Protein AF-A0A2V5LT41-F1 (afdb_monomer_lite)

Secondary structure (DSSP, 8-state):
-HHHHHHT-HHHHHHHHHHHTTSSSS--HHHHHH-GGGGGGTT-HHHHHHHHHHS-------

Structure (mmCIF, N/CA/C/O backbone):
data_AF-A0A2V5LT41-F1
#
_entry.id   AF-A0A2V5LT41-F1
#
loop_
_atom_site.group_PDB
_atom_site.id
_atom_site.type_symbol
_atom_site.label_atom_id
_atom_site.label_alt_id
_atom_site.label_comp_id
_atom_site.label_asym_id
_atom_site.label_entity_id
_atom_site.label_seq_id
_atom_site.pdbx_PDB_ins_code
_atom_site.Cartn_x
_atom_site.Cartn_y
_atom_site.Cartn_z
_atom_site.occupancy
_atom_site.B_iso_or_equiv
_atom_site.auth_seq_id
_atom_site.auth_comp_id
_atom_site.auth_asym_id
_atom_site.auth_atom_id
_atom_site.pdbx_PDB_model_num
ATOM 1 N N . ALA A 1 1 ? 1.191 4.395 9.416 1.00 70.06 1 ALA A N 1
ATOM 2 C CA . ALA A 1 1 ? 0.567 3.780 8.219 1.00 70.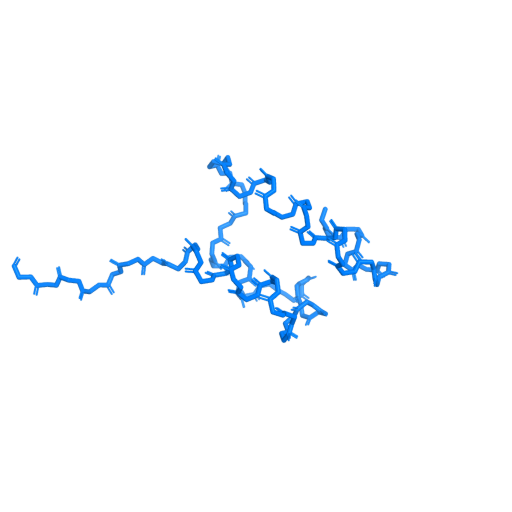06 1 ALA A CA 1
ATOM 3 C C . ALA A 1 1 ? -0.314 2.566 8.560 1.00 70.06 1 ALA A C 1
ATOM 5 O O . ALA A 1 1 ? -1.516 2.697 8.423 1.00 70.06 1 ALA A O 1
ATOM 6 N N . ILE A 1 2 ? 0.223 1.446 9.072 1.00 75.19 2 ILE A N 1
ATOM 7 C CA . ILE A 1 2 ? -0.544 0.194 9.324 1.00 75.19 2 ILE A CA 1
ATOM 8 C C . ILE A 1 2 ? -1.770 0.396 10.237 1.00 75.19 2 ILE A C 1
ATOM 10 O O . ILE A 1 2 ? -2.848 -0.105 9.943 1.00 75.19 2 ILE A O 1
ATOM 14 N N . ILE A 1 3 ? -1.625 1.185 11.310 1.00 75.25 3 ILE A N 1
ATOM 15 C CA . ILE A 1 3 ? -2.728 1.507 12.235 1.00 75.25 3 ILE A CA 1
ATOM 16 C C . ILE A 1 3 ? -3.897 2.173 11.487 1.00 75.25 3 ILE A C 1
ATOM 18 O O . ILE A 1 3 ? -5.039 1.780 11.685 1.00 75.25 3 ILE A O 1
ATOM 22 N N . TYR A 1 4 ? -3.604 3.106 10.574 1.00 74.50 4 TYR A N 1
ATOM 23 C CA . TYR A 1 4 ? -4.611 3.791 9.754 1.00 74.50 4 TYR A CA 1
ATOM 24 C C . TYR A 1 4 ? -5.262 2.868 8.722 1.00 74.50 4 TYR A C 1
ATOM 26 O O . TYR A 1 4 ? -6.446 2.992 8.429 1.00 74.50 4 TYR A O 1
ATOM 34 N N . THR A 1 5 ? -4.507 1.898 8.202 1.00 74.94 5 THR A N 1
ATOM 35 C CA . THR A 1 5 ? -5.052 0.861 7.321 1.00 74.94 5 THR A CA 1
ATOM 36 C C . THR A 1 5 ? -6.058 -0.031 8.052 1.00 74.94 5 THR A C 1
ATOM 38 O O . THR A 1 5 ? -7.054 -0.437 7.463 1.00 74.94 5 THR A O 1
ATOM 41 N N . TRP A 1 6 ? -5.843 -0.310 9.341 1.00 75.12 6 TRP A N 1
ATOM 42 C CA . TRP A 1 6 ? -6.768 -1.115 10.148 1.00 75.12 6 TRP A CA 1
ATOM 43 C C . TRP A 1 6 ? -7.991 -0.337 10.643 1.00 75.12 6 TRP A C 1
ATOM 45 O O . TRP A 1 6 ? -9.034 -0.944 10.867 1.00 75.12 6 TRP A O 1
ATOM 55 N N . THR A 1 7 ? -7.895 0.988 10.788 1.00 80.00 7 THR A N 1
ATOM 56 C CA . THR A 1 7 ? -9.037 1.847 11.150 1.00 80.00 7 THR A CA 1
ATOM 57 C C . THR A 1 7 ? -9.879 2.285 9.947 1.00 80.00 7 THR A C 1
ATOM 59 O O . THR A 1 7 ? -10.906 2.931 10.134 1.00 80.00 7 THR A O 1
ATOM 62 N N . GLY A 1 8 ? -9.480 1.922 8.719 1.00 76.56 8 GLY A N 1
ATOM 63 C CA . GLY A 1 8 ? -10.164 2.309 7.477 1.00 76.56 8 GLY A CA 1
ATOM 64 C C . GLY A 1 8 ? -9.865 3.742 7.017 1.00 76.56 8 GLY A C 1
ATOM 65 O O . GLY A 1 8 ? -10.496 4.247 6.088 1.00 76.56 8 GLY A O 1
ATOM 66 N N . GLU A 1 9 ? -8.892 4.410 7.636 1.00 84.19 9 GLU A N 1
ATOM 67 C CA . GLU A 1 9 ? -8.464 5.769 7.297 1.00 84.19 9 GLU A CA 1
ATOM 68 C C . GLU A 1 9 ? -7.440 5.747 6.150 1.00 84.19 9 GLU A C 1
ATOM 70 O O . GLU A 1 9 ? -6.270 6.116 6.293 1.00 84.19 9 GLU A O 1
ATOM 75 N N . ASN A 1 10 ? -7.895 5.303 4.976 1.00 82.06 10 ASN A N 1
ATOM 76 C CA . ASN A 1 10 ? -7.040 5.025 3.819 1.00 82.06 10 ASN A CA 1
ATOM 77 C C . ASN A 1 10 ? -6.222 6.243 3.361 1.00 82.06 10 ASN A C 1
ATOM 79 O O . ASN A 1 10 ? -5.027 6.117 3.093 1.00 82.06 10 ASN A O 1
ATOM 83 N N . ASN A 1 11 ? -6.820 7.439 3.354 1.00 83.75 11 ASN A N 1
ATOM 84 C CA . ASN A 1 11 ? -6.126 8.671 2.961 1.00 83.75 11 ASN A CA 1
AT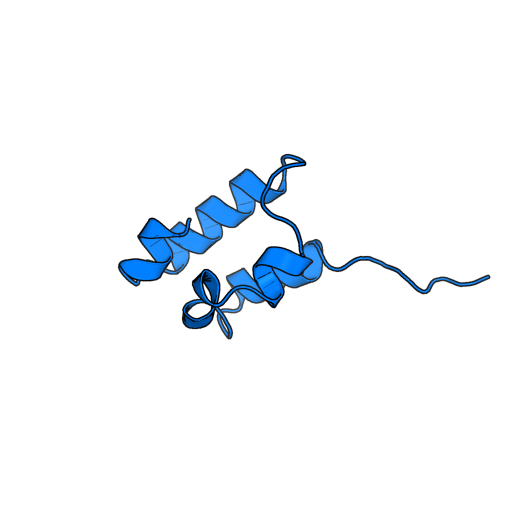OM 85 C C . ASN A 1 11 ? -4.943 8.995 3.889 1.00 83.75 11 ASN A C 1
ATOM 87 O O . ASN A 1 11 ? -3.854 9.315 3.412 1.00 83.75 11 ASN A O 1
ATOM 91 N N . LEU A 1 12 ? -5.126 8.851 5.207 1.00 85.88 12 LEU A N 1
ATOM 92 C CA . LEU A 1 12 ? -4.072 9.090 6.199 1.00 85.88 12 LEU A CA 1
ATOM 93 C C . LEU A 1 12 ? -2.989 8.010 6.138 1.00 85.88 12 LEU A C 1
ATOM 95 O O . LEU A 1 12 ? -1.802 8.300 6.313 1.00 85.88 12 LEU A O 1
ATOM 99 N N . ALA A 1 13 ? -3.369 6.765 5.834 1.00 86.44 13 ALA A N 1
ATOM 100 C CA . ALA A 1 13 ? -2.413 5.691 5.594 1.00 86.44 13 ALA A CA 1
ATOM 101 C C . ALA A 1 13 ? -1.503 6.001 4.392 1.00 86.44 13 ALA A C 1
ATOM 103 O O . ALA A 1 13 ? -0.288 5.812 4.487 1.00 86.44 13 ALA A O 1
ATOM 104 N N . ILE A 1 14 ? -2.071 6.518 3.298 1.00 85.69 14 ILE A N 1
ATOM 105 C CA . ILE A 1 14 ? -1.349 6.886 2.070 1.00 85.69 14 ILE A CA 1
ATOM 106 C C . ILE A 1 14 ? -0.423 8.082 2.301 1.00 85.69 14 ILE A C 1
ATOM 108 O O . ILE A 1 14 ? 0.729 8.044 1.871 1.00 85.69 14 ILE A O 1
ATOM 112 N N . GLU A 1 15 ? -0.874 9.115 3.012 1.00 87.38 15 GLU A N 1
ATOM 113 C CA . GLU A 1 15 ? -0.037 10.274 3.345 1.00 87.38 15 GLU A CA 1
ATOM 114 C C . GLU A 1 15 ? 1.178 9.865 4.193 1.00 87.38 15 GLU A C 1
ATOM 116 O O . GLU A 1 15 ? 2.321 10.220 3.893 1.00 87.38 15 GLU A O 1
ATOM 121 N N . GLN A 1 16 ? 0.947 9.024 5.203 1.00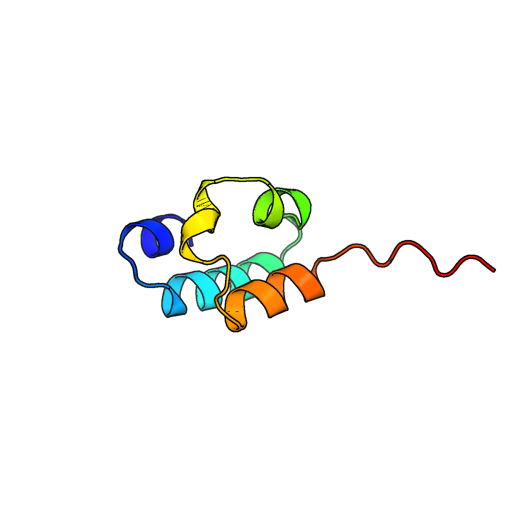 86.62 16 GLN A N 1
ATOM 122 C CA . GLN A 1 16 ? 2.008 8.434 6.014 1.00 86.62 16 GLN A CA 1
ATOM 123 C C . GLN A 1 16 ? 2.979 7.592 5.182 1.00 86.62 16 GLN A C 1
ATOM 125 O O . GLN A 1 16 ? 4.191 7.698 5.362 1.00 86.62 16 GLN A O 1
ATOM 130 N N . LEU A 1 17 ? 2.472 6.766 4.264 1.00 85.81 17 LEU A N 1
ATOM 131 C CA . LEU A 1 17 ? 3.319 6.000 3.354 1.00 85.81 17 LEU A CA 1
ATOM 132 C C . LEU A 1 17 ? 4.180 6.935 2.499 1.00 85.81 17 LEU A C 1
ATOM 134 O O . LEU A 1 17 ? 5.394 6.765 2.468 1.00 85.81 17 LEU A O 1
ATOM 138 N N . ALA A 1 18 ? 3.595 7.962 1.885 1.00 85.00 18 ALA A N 1
ATOM 139 C CA . ALA A 1 18 ? 4.316 8.925 1.054 1.00 85.00 18 ALA A CA 1
ATOM 140 C C . ALA A 1 18 ? 5.435 9.666 1.811 1.00 85.00 18 ALA A C 1
ATOM 142 O O . ALA A 1 18 ? 6.475 9.980 1.225 1.00 85.00 18 ALA A O 1
ATOM 143 N N . ALA A 1 19 ? 5.253 9.924 3.109 1.00 85.19 19 ALA A N 1
ATOM 144 C CA . ALA A 1 19 ? 6.285 10.517 3.953 1.00 85.19 19 ALA A CA 1
ATOM 145 C C . ALA A 1 19 ? 7.434 9.536 4.242 1.00 85.19 19 ALA A C 1
ATOM 147 O O . ALA A 1 19 ? 8.602 9.908 4.124 1.00 85.19 19 ALA A O 1
ATOM 148 N N . VAL A 1 20 ? 7.120 8.280 4.582 1.00 82.75 20 VAL A N 1
ATOM 149 C CA . VAL A 1 20 ? 8.127 7.299 5.025 1.00 82.75 20 VAL A CA 1
ATOM 150 C C . VAL A 1 20 ? 8.902 6.682 3.856 1.00 82.75 20 VAL A C 1
ATOM 152 O O . VAL A 1 20 ? 10.086 6.400 4.009 1.00 82.75 20 VAL A O 1
ATOM 155 N N . ILE A 1 21 ? 8.302 6.535 2.668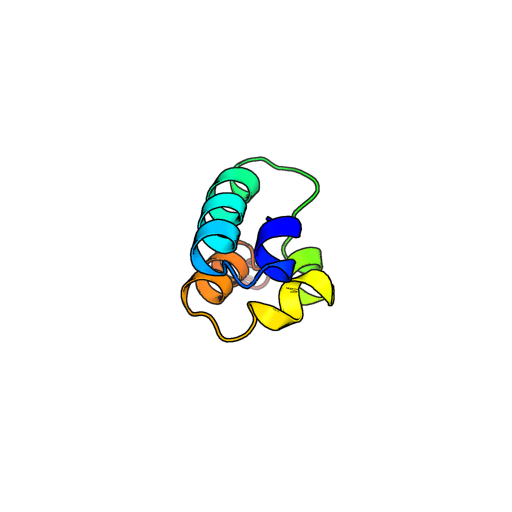 1.00 80.62 21 ILE A N 1
ATOM 156 C CA . ILE A 1 21 ? 8.991 5.975 1.484 1.00 80.62 21 ILE A CA 1
ATOM 157 C C . ILE A 1 21 ? 10.159 6.842 0.992 1.00 80.62 21 ILE A C 1
ATOM 159 O O . ILE A 1 21 ? 11.025 6.352 0.272 1.00 80.62 21 ILE A O 1
ATOM 163 N N . ARG A 1 22 ? 10.192 8.132 1.360 1.00 76.25 22 ARG A N 1
ATOM 164 C CA . ARG A 1 22 ? 11.311 9.034 1.040 1.00 76.25 22 ARG A CA 1
ATOM 165 C C . ARG A 1 22 ? 12.584 8.657 1.789 1.00 76.25 22 ARG A C 1
ATOM 167 O O . ARG A 1 22 ? 13.668 9.076 1.392 1.00 76.25 22 ARG A O 1
ATOM 174 N N . GLN A 1 23 ? 12.455 7.888 2.864 1.00 73.81 23 GLN A N 1
ATOM 175 C CA . GLN A 1 23 ? 13.566 7.459 3.685 1.00 73.81 23 GLN A CA 1
ATOM 176 C C . GLN A 1 23 ? 13.863 5.986 3.379 1.00 73.81 23 GLN A C 1
ATOM 178 O O . GLN A 1 23 ? 12.982 5.140 3.549 1.00 73.81 23 GLN A O 1
ATOM 183 N N . PRO A 1 24 ? 15.082 5.643 2.922 1.00 63.97 24 PRO A N 1
ATOM 184 C CA . PRO A 1 24 ? 15.452 4.248 2.737 1.00 63.97 24 PRO A CA 1
ATOM 185 C C . PRO A 1 24 ? 15.341 3.534 4.088 1.00 63.97 24 PRO A C 1
ATOM 187 O O . PRO A 1 24 ? 15.993 3.908 5.062 1.00 63.97 24 PRO A O 1
ATOM 190 N N . GLY A 1 25 ? 14.458 2.542 4.162 1.00 70.81 25 GLY A N 1
ATOM 191 C CA . GLY A 1 25 ? 14.078 1.917 5.420 1.00 70.81 25 GLY A CA 1
ATOM 192 C C . GLY A 1 25 ? 13.241 0.658 5.225 1.00 70.81 25 GLY A C 1
ATOM 193 O O . GLY A 1 25 ? 13.315 -0.022 4.207 1.00 70.81 25 GLY A O 1
ATOM 194 N N . TYR A 1 26 ? 12.436 0.342 6.235 1.00 69.81 26 TYR A N 1
ATOM 195 C CA . TYR A 1 26 ? 11.683 -0.911 6.336 1.00 69.81 26 TYR A CA 1
ATOM 196 C C . TYR A 1 26 ? 10.578 -1.085 5.274 1.00 69.81 26 TYR A C 1
ATOM 198 O O . TYR A 1 26 ? 10.174 -2.209 4.968 1.00 69.81 26 TYR A O 1
ATOM 206 N N . LEU A 1 27 ? 10.083 0.019 4.707 1.00 78.06 27 LEU A N 1
ATOM 207 C CA . LEU A 1 27 ? 9.048 0.020 3.675 1.00 78.06 27 LEU A CA 1
ATOM 208 C C . LEU A 1 27 ? 9.687 -0.064 2.287 1.00 78.06 27 LEU A C 1
ATOM 210 O O . LEU A 1 27 ? 10.107 0.937 1.716 1.00 78.06 27 LEU A O 1
ATOM 214 N N . SER A 1 28 ? 9.748 -1.282 1.752 1.00 80.31 28 SER A N 1
ATOM 215 C CA . SER A 1 28 ? 10.198 -1.559 0.388 1.00 80.31 28 SER A CA 1
ATOM 216 C C . SER A 1 28 ? 9.021 -1.871 -0.538 1.00 80.31 28 SER A C 1
ATOM 218 O O . SER A 1 28 ? 7.944 -2.272 -0.088 1.00 80.31 28 SER A O 1
ATOM 220 N N . TYR A 1 29 ? 9.249 -1.761 -1.850 1.00 82.69 29 TYR A N 1
ATOM 221 C CA . TYR A 1 29 ? 8.288 -2.179 -2.878 1.00 82.69 29 TYR A CA 1
ATOM 222 C C . TYR A 1 29 ? 7.746 -3.593 -2.640 1.00 82.69 29 TYR A C 1
ATOM 224 O O . TYR A 1 29 ? 6.536 -3.813 -2.662 1.00 82.69 29 TYR A O 1
ATOM 232 N N . GLY A 1 30 ? 8.641 -4.548 -2.362 1.00 83.88 30 GLY A N 1
ATOM 233 C CA . GLY A 1 30 ? 8.255 -5.933 -2.101 1.00 83.88 30 GLY A CA 1
ATOM 234 C C . GLY A 1 30 ? 7.331 -6.048 -0.893 1.00 83.88 30 GLY A C 1
ATOM 235 O O . GLY A 1 30 ? 6.367 -6.804 -0.932 1.00 83.88 30 GLY A O 1
ATOM 236 N N . ARG A 1 31 ? 7.561 -5.242 0.148 1.00 85.75 31 ARG A N 1
ATOM 237 C CA . ARG A 1 31 ? 6.711 -5.251 1.333 1.00 85.75 31 ARG A CA 1
ATOM 238 C C . ARG A 1 31 ? 5.306 -4.731 1.037 1.00 85.75 31 ARG A C 1
ATOM 240 O O . ARG A 1 31 ? 4.339 -5.406 1.368 1.00 85.75 31 ARG A O 1
ATOM 247 N N . LEU A 1 32 ? 5.204 -3.582 0.367 1.00 86.06 32 LEU A N 1
ATOM 248 C CA . LEU A 1 32 ? 3.914 -2.989 -0.001 1.00 86.06 32 LEU A CA 1
ATOM 249 C C . LEU A 1 32 ? 3.100 -3.906 -0.921 1.00 86.06 32 LEU A C 1
ATOM 251 O O . LEU A 1 32 ? 1.879 -3.974 -0.815 1.00 86.06 32 LEU A O 1
ATOM 255 N N . LYS A 1 33 ? 3.778 -4.644 -1.806 1.00 84.88 33 LYS A N 1
ATOM 256 C CA . LYS A 1 33 ? 3.117 -5.526 -2.768 1.00 84.88 33 LYS A CA 1
ATOM 257 C C . LYS A 1 33 ? 2.741 -6.895 -2.204 1.00 84.88 33 LYS A C 1
ATOM 259 O O . LYS A 1 33 ? 1.739 -7.449 -2.639 1.00 84.88 33 LYS A O 1
ATOM 264 N N . LEU A 1 34 ? 3.525 -7.450 -1.278 1.00 86.25 34 LEU A N 1
ATOM 265 C CA . LEU A 1 34 ? 3.371 -8.841 -0.832 1.00 86.25 34 LEU A CA 1
ATOM 266 C C . LEU A 1 34 ? 2.711 -8.986 0.542 1.00 86.25 34 LEU A C 1
ATOM 268 O O . LEU A 1 34 ? 2.124 -10.033 0.805 1.00 86.25 34 LEU A O 1
ATOM 272 N N . HIS A 1 35 ? 2.788 -7.983 1.423 1.00 85.75 35 HIS A N 1
ATOM 273 C CA . HIS A 1 35 ? 2.211 -8.123 2.761 1.00 85.75 35 HIS A CA 1
ATOM 274 C C . HIS A 1 35 ? 0.694 -7.875 2.780 1.00 85.75 35 HIS A C 1
ATOM 276 O O . HIS A 1 35 ? 0.234 -6.893 2.193 1.00 85.75 35 HIS A O 1
ATOM 282 N N . PRO A 1 36 ? -0.069 -8.702 3.525 1.00 85.75 36 PRO A N 1
ATOM 283 C CA . PRO A 1 36 ? -1.525 -8.585 3.634 1.00 85.75 36 PRO A CA 1
ATOM 284 C C . PRO A 1 36 ? -1.975 -7.353 4.428 1.00 85.75 36 PRO A C 1
ATOM 286 O O . PRO A 1 36 ? -3.122 -6.935 4.336 1.00 85.75 36 PRO A O 1
ATOM 289 N N . GLU A 1 37 ? -1.070 -6.727 5.187 1.00 84.44 37 GLU A N 1
ATOM 290 C CA . GLU A 1 37 ? -1.351 -5.498 5.942 1.00 84.44 37 GLU A CA 1
ATOM 291 C C . GLU A 1 37 ? -1.817 -4.339 5.039 1.00 84.44 37 GLU A C 1
ATOM 293 O O . GLU A 1 37 ? -2.484 -3.427 5.517 1.00 84.44 37 GLU A O 1
ATOM 298 N N . TRP A 1 38 ? -1.514 -4.409 3.737 1.00 85.88 38 TRP A N 1
ATOM 299 C CA . TRP A 1 38 ? -1.881 -3.417 2.726 1.00 85.88 38 TRP A CA 1
ATOM 300 C C . TRP A 1 38 ? -3.051 -3.840 1.836 1.00 85.88 38 TRP A C 1
ATOM 302 O O . TRP A 1 38 ? -3.451 -3.059 0.976 1.00 85.88 38 TRP A O 1
ATOM 312 N N . ASP A 1 39 ? -3.613 -5.039 2.030 1.00 86.25 39 ASP A N 1
ATOM 313 C CA . ASP A 1 39 ? -4.756 -5.527 1.247 1.00 86.25 39 ASP A CA 1
ATOM 314 C C . ASP A 1 39 ? -5.918 -4.513 1.194 1.00 86.25 39 ASP A C 1
ATOM 316 O O . ASP A 1 39 ? -6.442 -4.309 0.100 1.00 86.25 39 ASP A O 1
ATOM 320 N N . PRO A 1 40 ? -6.274 -3.793 2.285 1.00 84.81 40 PRO A N 1
ATOM 321 C CA . PRO A 1 40 ? -7.345 -2.791 2.245 1.00 84.81 40 PRO A CA 1
ATOM 322 C C . PRO A 1 40 ? -7.046 -1.547 1.396 1.00 84.81 40 PRO A C 1
ATOM 324 O O . PRO A 1 40 ? -7.970 -0.825 1.034 1.00 84.81 40 PRO A O 1
ATOM 327 N N . LEU A 1 41 ? -5.771 -1.269 1.100 1.00 84.50 41 LEU A N 1
ATOM 328 C CA . LEU A 1 41 ? -5.355 -0.143 0.255 1.00 84.50 41 LEU A CA 1
ATOM 329 C C . LEU A 1 41 ? -5.167 -0.548 -1.212 1.00 84.50 41 LEU A C 1
ATOM 331 O O . LEU A 1 41 ? -4.993 0.321 -2.067 1.00 84.50 41 LEU A O 1
ATOM 335 N N . ARG A 1 42 ? -5.188 -1.850 -1.531 1.00 83.94 42 ARG A N 1
ATOM 336 C CA . ARG A 1 42 ? -5.078 -2.315 -2.918 1.00 83.94 42 ARG A CA 1
ATOM 337 C C . ARG A 1 42 ? -6.314 -1.887 -3.701 1.00 83.94 42 ARG A C 1
ATOM 339 O O . ARG A 1 42 ? -7.442 -2.141 -3.290 1.00 83.94 42 ARG A O 1
ATOM 346 N N . GLY A 1 43 ? -6.087 -1.241 -4.840 1.00 83.62 43 GLY A N 1
ATOM 347 C CA . GLY A 1 43 ? -7.143 -0.604 -5.627 1.00 83.62 43 GLY A CA 1
ATOM 348 C C . GLY A 1 43 ? -7.373 0.875 -5.303 1.00 83.62 43 GLY A C 1
ATOM 349 O O . GLY A 1 43 ? -8.069 1.540 -6.070 1.00 83.62 43 GLY A O 1
ATOM 350 N N . ASP A 1 44 ? -6.757 1.424 -4.247 1.00 87.81 44 ASP A N 1
ATOM 351 C CA . ASP A 1 44 ? -6.733 2.872 -4.044 1.00 87.81 44 ASP A CA 1
ATOM 352 C C . ASP A 1 44 ? -5.717 3.534 -5.003 1.00 87.81 44 ASP A C 1
ATOM 354 O O . ASP A 1 44 ? -4.533 3.171 -5.003 1.00 87.81 44 ASP A O 1
ATOM 358 N N . PRO A 1 45 ? -6.124 4.534 -5.811 1.00 87.44 45 PRO A N 1
ATOM 359 C CA . PRO A 1 45 ? -5.229 5.192 -6.762 1.00 87.44 45 PRO A CA 1
ATOM 360 C C . PRO A 1 45 ? -3.990 5.844 -6.128 1.00 87.44 45 PRO A C 1
ATOM 362 O O . PRO A 1 45 ? -2.955 5.969 -6.786 1.00 87.44 45 PRO A O 1
ATOM 365 N N . GLY A 1 46 ? -4.082 6.308 -4.879 1.00 86.62 46 GLY A N 1
ATOM 366 C CA . GLY A 1 46 ? -2.969 6.892 -4.136 1.00 86.62 46 GLY A CA 1
ATOM 367 C C . GLY A 1 46 ? -1.952 5.840 -3.703 1.00 86.62 46 GLY A C 1
ATOM 368 O O . GLY A 1 46 ? -0.746 6.056 -3.845 1.00 86.62 46 GLY A O 1
ATOM 369 N N . PHE A 1 47 ? -2.428 4.676 -3.260 1.00 88.06 47 PHE A N 1
ATOM 370 C CA . PHE A 1 47 ? -1.568 3.547 -2.910 1.00 88.06 47 PHE A CA 1
ATOM 371 C C . PHE A 1 47 ? -0.838 2.982 -4.137 1.00 88.06 47 PHE A C 1
ATOM 373 O O . PHE A 1 47 ? 0.383 2.818 -4.110 1.00 88.06 47 PHE A O 1
ATOM 380 N N . GLU A 1 48 ? -1.547 2.776 -5.249 1.00 88.56 48 GLU A N 1
ATOM 381 C CA . GLU A 1 48 ? -0.952 2.256 -6.489 1.00 88.56 48 GLU A CA 1
ATOM 382 C C . GLU A 1 48 ? 0.147 3.179 -7.043 1.00 88.56 48 GLU A C 1
ATOM 384 O O . GLU A 1 48 ? 1.186 2.705 -7.504 1.00 88.56 48 GLU A O 1
ATOM 389 N N . LYS A 1 49 ? -0.015 4.507 -6.936 1.00 89.25 49 LYS A N 1
ATOM 390 C CA . LYS A 1 49 ? 1.033 5.475 -7.315 1.00 89.25 49 LYS A CA 1
ATOM 391 C C . LYS A 1 49 ? 2.307 5.309 -6.490 1.00 89.25 49 LYS A C 1
ATOM 393 O O . LYS A 1 49 ? 3.404 5.383 -7.043 1.00 89.25 49 LYS A O 1
ATOM 398 N N . ILE A 1 50 ? 2.175 5.079 -5.184 1.00 87.69 50 ILE A N 1
ATOM 399 C CA . ILE A 1 50 ? 3.317 4.848 -4.290 1.00 87.69 50 ILE A CA 1
ATOM 400 C C . ILE A 1 50 ? 4.027 3.544 -4.665 1.00 87.69 50 ILE A C 1
ATOM 402 O O . ILE A 1 50 ? 5.249 3.525 -4.814 1.00 87.69 50 ILE A O 1
ATOM 406 N N . VAL A 1 51 ? 3.268 2.466 -4.869 1.00 88.56 51 VAL A N 1
ATOM 40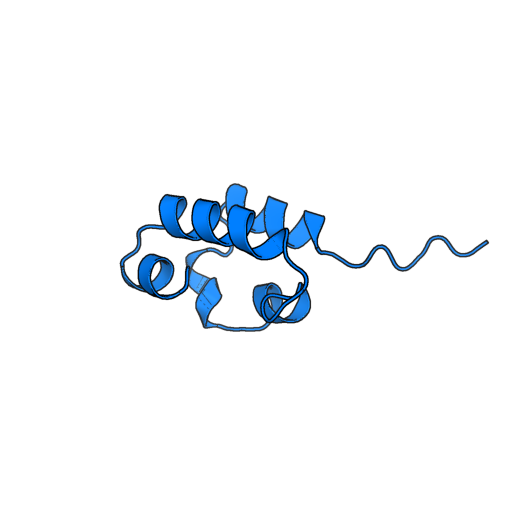7 C CA . VAL A 1 51 ? 3.818 1.165 -5.269 1.00 88.56 51 VAL A CA 1
ATOM 408 C C . VAL A 1 51 ? 4.527 1.264 -6.621 1.00 88.56 51 VAL A C 1
ATOM 410 O O . VAL A 1 51 ? 5.639 0.757 -6.760 1.00 88.56 51 VAL A O 1
ATOM 413 N N . ALA A 1 52 ? 3.941 1.963 -7.596 1.00 87.12 52 ALA A N 1
ATOM 414 C CA . ALA A 1 52 ? 4.552 2.197 -8.902 1.00 87.12 52 ALA A CA 1
ATOM 415 C C . ALA A 1 52 ? 5.837 3.035 -8.807 1.00 87.12 52 ALA A C 1
ATOM 417 O O . ALA A 1 52 ? 6.818 2.715 -9.472 1.00 87.12 52 ALA A O 1
ATOM 418 N N . SER A 1 53 ? 5.867 4.059 -7.946 1.00 85.06 53 SER A N 1
ATOM 419 C CA . SER A 1 53 ? 7.066 4.878 -7.705 1.00 85.06 53 SER A CA 1
ATOM 420 C C . SER A 1 53 ? 8.227 4.083 -7.104 1.00 85.06 53 SER A C 1
ATOM 422 O O . SER A 1 53 ? 9.379 4.484 -7.260 1.00 85.06 53 SER A O 1
ATOM 424 N N . LEU A 1 54 ? 7.936 3.004 -6.379 1.00 83.31 54 LEU A N 1
ATOM 425 C CA . LEU A 1 54 ? 8.941 2.149 -5.747 1.00 83.31 54 LEU A CA 1
ATOM 426 C C . LEU A 1 54 ? 9.292 0.924 -6.592 1.00 83.31 54 LEU A C 1
ATOM 428 O O . LEU A 1 54 ? 10.236 0.205 -6.257 1.00 83.31 54 LEU A O 1
ATOM 432 N N . ALA A 1 55 ? 8.532 0.662 -7.658 1.00 83.25 55 ALA A N 1
ATOM 433 C CA . ALA A 1 55 ? 8.775 -0.470 -8.528 1.00 83.25 55 ALA A CA 1
ATOM 434 C C . ALA A 1 55 ? 10.201 -0.375 -9.093 1.00 83.25 55 ALA A C 1
ATOM 436 O O . ALA A 1 55 ? 10.589 0.666 -9.631 1.00 83.25 55 ALA A O 1
ATOM 437 N N . PRO A 1 56 ? 11.006 -1.440 -8.964 1.00 72.06 56 PRO A N 1
ATOM 438 C CA . PRO A 1 56 ? 12.374 -1.400 -9.431 1.00 72.06 56 PRO A CA 1
ATOM 439 C C . PRO A 1 56 ? 12.359 -1.288 -10.959 1.00 72.06 56 PRO A C 1
ATOM 441 O O . PRO A 1 56 ? 11.748 -2.102 -11.653 1.00 72.06 56 PRO A O 1
ATOM 444 N N . THR A 1 57 ? 13.033 -0.274 -11.493 1.00 66.75 57 THR A N 1
ATOM 445 C CA . THR A 1 57 ? 13.239 -0.057 -12.930 1.00 66.75 57 THR A CA 1
ATOM 446 C C . THR A 1 57 ? 14.238 -1.073 -13.487 1.00 66.75 57 THR A C 1
ATOM 448 O O . THR A 1 57 ? 15.300 -0.723 -13.988 1.00 66.75 57 THR A O 1
ATOM 451 N N . VAL A 1 58 ? 13.940 -2.370 -13.400 1.00 60.41 58 VAL A N 1
ATOM 452 C CA . VAL A 1 58 ? 14.777 -3.401 -14.027 1.00 60.41 58 VAL A CA 1
ATOM 453 C C . VAL A 1 58 ? 14.131 -3.800 -15.342 1.00 60.41 58 VAL A C 1
ATOM 455 O O . VAL A 1 58 ? 13.178 -4.564 -15.344 1.00 60.41 58 VAL A O 1
ATOM 458 N N . PHE A 1 59 ? 14.615 -3.186 -16.428 1.00 52.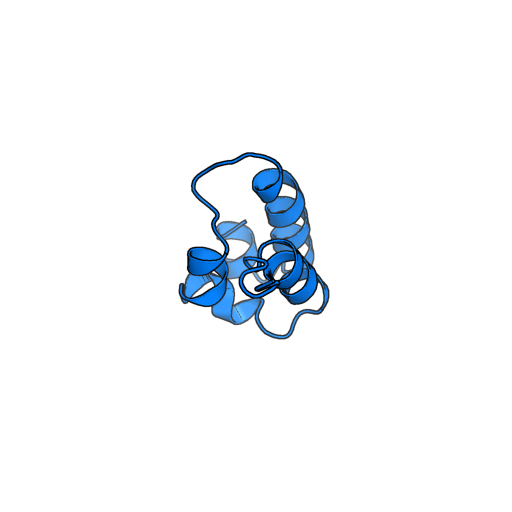12 59 PHE A N 1
ATOM 459 C CA . PHE A 1 59 ? 14.882 -3.746 -17.769 1.00 52.12 59 PHE A CA 1
ATOM 460 C C . PHE A 1 59 ? 15.051 -2.604 -18.800 1.00 52.12 59 PHE A C 1
ATOM 462 O O . PHE A 1 59 ? 14.353 -2.537 -19.806 1.00 52.12 59 PHE A O 1
ATOM 469 N N . GLN A 1 60 ? 16.020 -1.707 -18.597 1.00 44.41 60 GLN A N 1
ATOM 470 C CA . GLN A 1 60 ? 16.694 -1.047 -19.726 1.00 44.41 60 GLN A CA 1
ATOM 471 C C . GLN A 1 60 ? 18.021 -1.780 -19.913 1.00 44.41 60 GLN A C 1
ATOM 473 O O . GLN A 1 60 ? 19.057 -1.412 -19.374 1.00 44.41 60 GLN A O 1
ATOM 478 N N . LYS A 1 61 ? 17.935 -2.927 -20.591 1.00 47.41 61 LYS A N 1
ATOM 479 C CA . LYS A 1 61 ? 19.095 -3.654 -21.099 1.00 47.41 61 LYS A CA 1
ATOM 480 C C . LYS A 1 61 ? 19.479 -2.964 -22.407 1.00 47.41 61 LYS A C 1
ATOM 482 O O . LYS A 1 61 ? 18.699 -3.062 -23.354 1.00 47.41 61 LYS A O 1
ATOM 487 N N . ARG A 1 62 ? 20.627 -2.291 -22.454 1.00 43.56 62 ARG A N 1
ATOM 488 C CA . ARG A 1 62 ? 21.463 -2.118 -23.652 1.00 43.56 62 ARG A CA 1
ATOM 489 C C . ARG A 1 62 ? 22.823 -1.570 -23.258 1.00 43.56 62 ARG A C 1
ATOM 491 O O . ARG A 1 62 ? 22.845 -0.545 -22.551 1.00 43.56 62 ARG A O 1
#

Foldseek 3Di:
DLVCLVVVVLVVVLVVLVVPVVDPDDDALCCCPPDCSNVSNVVPPSSVVSSVVRPDPPDPDD

Radius of gyration: 12.17 Å; chains: 1; bounding box: 32×19×36 Å

pLDDT: mean 79.35, std 10.7, range [43.56, 89.25]

Sequence (62 aa):
AIIYTWTGENNLAIEQLAAVIRQPGYLSYGRLKLHPEWDPLRGDPGFEKIVASLAPTVFQKR